Protein AF-A0A7C5M9A8-F1 (afdb_monomer)

Structure (mmCIF, N/CA/C/O backbone):
data_AF-A0A7C5M9A8-F1
#
_entry.id   AF-A0A7C5M9A8-F1
#
loop_
_atom_site.group_PDB
_atom_site.id
_atom_site.type_symbol
_atom_site.label_atom_id
_atom_site.label_alt_id
_atom_site.label_comp_id
_atom_site.label_asym_id
_atom_site.label_entity_id
_atom_site.label_seq_id
_atom_site.pdbx_PDB_ins_code
_atom_site.Cartn_x
_atom_site.Cartn_y
_atom_site.Cartn_z
_atom_site.occupancy
_atom_site.B_iso_or_equiv
_atom_site.auth_seq_id
_atom_site.auth_comp_id
_atom_site.auth_asym_id
_atom_site.auth_atom_id
_atom_site.pdbx_PDB_model_num
ATOM 1 N N . MET A 1 1 ? 10.546 8.733 8.859 1.00 60.34 1 MET A N 1
ATOM 2 C CA . MET A 1 1 ? 10.950 9.682 7.794 1.00 60.34 1 MET A CA 1
ATOM 3 C C . MET A 1 1 ? 10.954 11.085 8.376 1.00 60.34 1 MET A C 1
ATOM 5 O O . MET A 1 1 ? 10.272 11.270 9.372 1.00 60.34 1 MET A O 1
ATOM 9 N N . THR A 1 2 ? 11.690 12.045 7.824 1.00 59.16 2 THR A N 1
ATOM 10 C CA . THR A 1 2 ? 11.750 13.407 8.385 1.00 59.16 2 THR A CA 1
ATOM 11 C C . THR A 1 2 ? 10.874 14.357 7.566 1.00 59.16 2 THR A C 1
ATOM 13 O O . THR A 1 2 ? 10.922 14.315 6.339 1.00 59.16 2 THR A O 1
ATOM 16 N N . SER A 1 3 ? 10.046 15.174 8.221 1.00 65.69 3 SER A N 1
ATOM 17 C CA . SER A 1 3 ? 9.247 16.215 7.562 1.00 65.69 3 SER A CA 1
ATOM 18 C C . SER A 1 3 ? 10.132 17.364 7.068 1.00 65.69 3 SER A C 1
ATOM 20 O O . SER A 1 3 ? 11.284 17.496 7.482 1.00 65.69 3 SER A O 1
ATOM 22 N N . GLU A 1 4 ? 9.577 18.264 6.253 1.00 63.09 4 GLU A N 1
ATOM 23 C CA . GLU A 1 4 ? 10.249 19.514 5.852 1.00 63.09 4 GLU A CA 1
ATOM 24 C C . GLU A 1 4 ? 10.692 20.375 7.052 1.00 63.09 4 GLU A C 1
ATOM 26 O O . GLU A 1 4 ? 11.586 21.206 6.929 1.00 63.09 4 GLU A O 1
ATOM 31 N N . LYS A 1 5 ? 10.093 20.156 8.231 1.00 67.38 5 LYS A N 1
ATOM 32 C CA . LYS A 1 5 ? 10.414 20.849 9.486 1.00 67.38 5 LYS A CA 1
ATOM 33 C C . LYS A 1 5 ? 11.406 20.094 10.376 1.00 67.38 5 LYS A C 1
ATOM 35 O O . LYS A 1 5 ? 11.640 20.517 11.503 1.00 67.38 5 LYS A O 1
ATOM 40 N N . GLY A 1 6 ? 11.981 18.985 9.910 1.00 67.31 6 GLY A N 1
ATOM 41 C CA . GLY A 1 6 ? 12.936 18.205 10.700 1.00 67.31 6 GLY A CA 1
ATOM 42 C C . GLY A 1 6 ? 12.294 17.233 11.698 1.00 67.31 6 GLY A C 1
ATOM 43 O O . GLY A 1 6 ? 13.007 16.603 12.475 1.00 67.31 6 GLY A O 1
ATOM 44 N N . GLU A 1 7 ? 10.968 17.080 11.691 1.00 73.50 7 GLU A N 1
ATOM 45 C CA . GLU A 1 7 ? 10.266 16.205 12.636 1.00 73.50 7 GLU A CA 1
ATOM 46 C C . GLU A 1 7 ? 10.227 14.765 12.130 1.00 73.50 7 GLU A C 1
ATOM 48 O O . GLU A 1 7 ? 9.994 14.515 10.946 1.00 73.50 7 GLU A O 1
ATOM 53 N N . VAL A 1 8 ? 10.393 13.799 13.034 1.00 77.56 8 VAL A N 1
ATOM 54 C CA . VAL A 1 8 ? 10.207 12.387 12.697 1.00 77.56 8 VAL A CA 1
ATOM 55 C C . VAL A 1 8 ? 8.719 12.124 12.475 1.00 77.56 8 VAL A C 1
ATOM 57 O O . VAL A 1 8 ? 7.923 12.081 13.409 1.00 77.56 8 VAL A O 1
ATOM 60 N N . LEU A 1 9 ? 8.349 11.918 11.217 1.00 80.12 9 LEU A N 1
ATOM 61 C CA . LEU A 1 9 ? 7.018 11.514 10.810 1.00 80.12 9 LEU A CA 1
ATOM 62 C C . LEU A 1 9 ? 6.893 9.989 10.880 1.00 80.12 9 LEU A C 1
ATOM 64 O O . LEU A 1 9 ? 7.602 9.252 10.179 1.00 80.12 9 LEU A O 1
ATOM 68 N N . ASN A 1 10 ? 5.956 9.535 11.713 1.00 88.69 10 ASN A N 1
ATOM 69 C CA . ASN A 1 10 ? 5.494 8.155 11.739 1.00 88.69 10 ASN A CA 1
ATOM 70 C C . ASN A 1 10 ? 4.431 7.957 10.647 1.00 88.69 10 ASN A C 1
ATOM 72 O O . ASN A 1 10 ? 3.314 8.455 10.764 1.00 88.69 10 ASN A O 1
ATOM 76 N N . LEU A 1 11 ? 4.794 7.242 9.581 1.00 88.75 11 LEU A N 1
ATOM 77 C CA . LEU A 1 11 ? 3.900 6.962 8.453 1.00 88.75 11 LEU A CA 1
ATOM 78 C C . LEU A 1 11 ? 2.947 5.786 8.708 1.00 88.75 11 LEU A C 1
ATOM 80 O O . LEU A 1 11 ? 2.016 5.600 7.932 1.00 88.75 11 LEU A O 1
ATOM 84 N N . SER A 1 12 ? 3.126 5.040 9.801 1.00 91.19 12 SER A N 1
ATOM 85 C CA . SER A 1 12 ? 2.229 3.944 10.189 1.00 91.19 12 SER A CA 1
ATOM 86 C C . SER A 1 12 ? 0.910 4.434 10.797 1.00 91.19 12 SER A C 1
ATOM 88 O O . SER A 1 12 ? 0.045 3.627 11.120 1.00 91.19 12 SER A O 1
ATOM 90 N N . LEU A 1 13 ? 0.743 5.750 10.969 1.00 93.12 13 LEU A N 1
ATOM 91 C CA . LEU A 1 13 ? -0.467 6.361 11.505 1.00 93.12 13 LEU A CA 1
ATOM 92 C C . LEU A 1 13 ? -1.070 7.326 10.488 1.00 93.12 13 LEU A C 1
ATOM 94 O O . LEU A 1 13 ? -0.395 8.213 9.960 1.00 93.12 13 LEU A O 1
ATOM 98 N N . ILE A 1 14 ? -2.377 7.194 10.264 1.00 93.69 14 ILE A N 1
ATOM 99 C CA . ILE A 1 14 ? -3.138 8.201 9.531 1.00 93.69 14 ILE A CA 1
ATOM 100 C C . ILE A 1 14 ? -3.413 9.367 10.491 1.00 93.69 14 ILE A C 1
ATOM 102 O O . ILE A 1 14 ? -3.951 9.141 11.579 1.00 93.69 14 ILE A O 1
ATOM 106 N N . PRO A 1 15 ? -3.036 10.610 10.140 1.00 91.00 15 PRO A N 1
ATOM 107 C CA . PRO A 1 15 ? -3.216 11.752 11.024 1.00 91.00 15 PRO A CA 1
ATOM 108 C C . PRO A 1 15 ? -4.694 12.045 11.273 1.00 91.00 15 PRO A C 1
ATOM 110 O O . PRO A 1 15 ? -5.575 11.625 10.530 1.00 91.00 15 PRO A O 1
ATOM 113 N N . ASN A 1 16 ? -4.982 12.827 12.307 1.00 89.44 16 ASN A N 1
ATOM 114 C CA . ASN A 1 16 ? -6.349 13.260 12.574 1.00 89.44 16 ASN A CA 1
ATOM 115 C C . ASN A 1 16 ? -6.901 14.156 11.422 1.00 89.44 16 ASN A C 1
ATOM 117 O O . ASN A 1 16 ? -6.166 14.668 10.572 1.00 89.44 16 ASN A O 1
ATOM 121 N N . LYS A 1 17 ? -8.214 14.421 11.428 1.00 93.12 17 LYS A N 1
ATOM 122 C CA . LYS A 1 17 ? -8.889 15.226 10.387 1.00 93.12 17 LYS A CA 1
ATOM 123 C C . LYS A 1 17 ? -8.601 16.739 10.424 1.00 93.12 17 LYS A C 1
ATOM 125 O O . LYS A 1 17 ? -9.089 17.455 9.545 1.00 93.12 17 LYS A O 1
ATOM 130 N N . ASN A 1 18 ? -7.857 17.249 11.408 1.00 92.50 18 ASN A N 1
ATOM 131 C CA . ASN A 1 18 ? -7.455 18.659 11.477 1.00 92.50 18 ASN A CA 1
ATOM 132 C C . ASN A 1 18 ? -6.228 18.970 10.604 1.0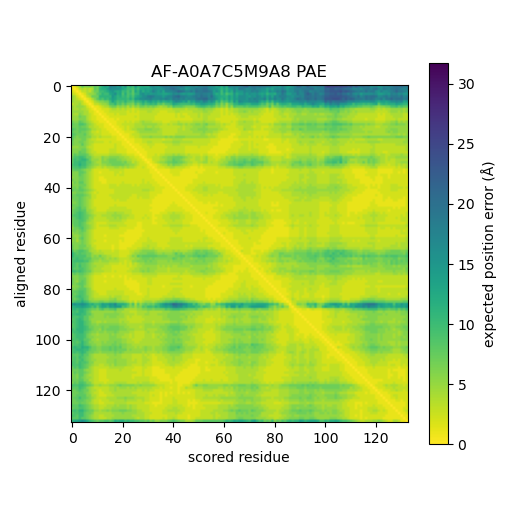0 92.50 18 ASN A C 1
ATOM 134 O O . ASN A 1 18 ? -6.031 20.122 10.222 1.00 92.50 18 ASN A O 1
ATOM 138 N N . VAL A 1 19 ? -5.470 17.943 10.210 1.00 91.06 19 VAL A N 1
ATOM 139 C CA . VAL A 1 19 ? -4.329 18.088 9.305 1.00 91.06 19 VAL A CA 1
ATOM 140 C C . VAL A 1 19 ? -4.803 18.507 7.910 1.00 91.06 19 VAL A C 1
ATOM 142 O O . VAL A 1 19 ? -5.861 18.082 7.432 1.00 91.06 19 VAL A O 1
ATOM 145 N N . ARG A 1 20 ? -4.024 19.390 7.278 1.00 91.69 20 ARG A N 1
ATOM 146 C CA . ARG A 1 20 ? -4.192 19.858 5.898 1.00 91.69 20 ARG A CA 1
ATOM 147 C C . ARG A 1 20 ? -2.901 19.606 5.141 1.00 91.69 20 ARG A C 1
ATOM 149 O O . ARG A 1 20 ? -1.891 20.223 5.463 1.00 91.69 20 ARG A O 1
ATOM 156 N N . LEU A 1 21 ? -2.924 18.667 4.200 1.00 90.94 21 LEU A N 1
ATOM 157 C CA . LEU A 1 21 ? -1.713 18.197 3.532 1.00 90.94 21 LEU A CA 1
ATOM 158 C C . LEU A 1 21 ? -2.049 17.500 2.215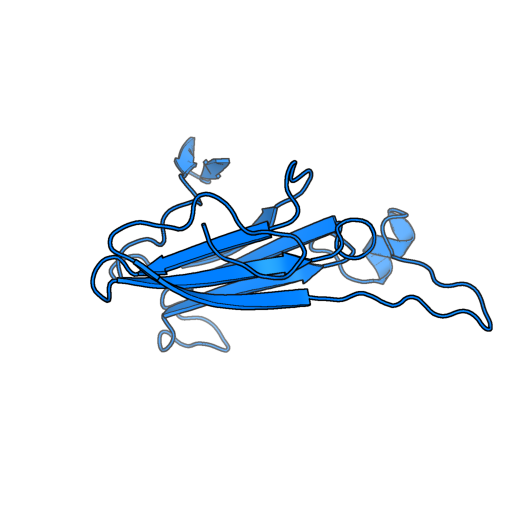 1.00 90.94 21 LEU A C 1
ATOM 160 O O . LEU A 1 21 ? -3.055 16.796 2.119 1.00 90.94 21 LEU A O 1
ATOM 164 N N . LEU A 1 22 ? -1.181 17.689 1.227 1.00 93.56 22 LEU A N 1
ATOM 165 C CA . LEU A 1 22 ? -1.118 16.876 0.023 1.00 93.56 22 LEU A CA 1
ATOM 166 C C . LEU A 1 22 ? 0.334 16.481 -0.187 1.00 93.56 22 LEU A C 1
ATOM 168 O O . LEU A 1 22 ? 1.161 17.350 -0.454 1.00 93.56 22 LEU A O 1
ATOM 172 N N . ASP A 1 23 ? 0.635 15.198 -0.062 1.00 92.62 23 ASP A N 1
ATOM 173 C CA . ASP A 1 23 ? 1.971 14.681 -0.320 1.00 92.62 23 ASP A CA 1
ATOM 174 C C . ASP A 1 23 ? 1.937 13.240 -0.831 1.00 92.62 23 ASP A C 1
ATOM 176 O O . ASP A 1 23 ? 0.891 12.587 -0.903 1.00 92.62 23 ASP A O 1
ATOM 180 N N . VAL A 1 24 ? 3.105 12.773 -1.257 1.00 92.81 24 VAL A N 1
ATOM 181 C CA . VAL A 1 24 ? 3.329 11.398 -1.676 1.00 92.81 24 VAL A CA 1
ATOM 182 C C . VAL A 1 24 ? 4.650 10.922 -1.096 1.00 92.81 24 VAL A C 1
ATOM 184 O O . VAL A 1 24 ? 5.655 11.632 -1.144 1.00 92.81 24 VAL A O 1
ATOM 187 N N . TYR A 1 25 ? 4.644 9.706 -0.563 1.00 92.62 25 TYR A N 1
ATOM 188 C CA . TYR A 1 25 ? 5.858 9.002 -0.173 1.00 92.62 25 TYR A CA 1
ATOM 189 C C . TYR A 1 25 ? 6.045 7.763 -1.026 1.00 92.62 25 TYR A C 1
ATOM 191 O O . TYR A 1 25 ? 5.086 7.064 -1.338 1.00 92.62 25 TYR A O 1
ATOM 199 N N . PHE A 1 26 ? 7.294 7.469 -1.363 1.00 92.25 26 PHE A N 1
ATOM 200 C CA . PHE A 1 26 ? 7.659 6.269 -2.099 1.00 92.25 26 PHE A CA 1
ATOM 201 C C . PHE A 1 26 ? 8.289 5.282 -1.126 1.00 92.25 26 PHE A C 1
ATOM 203 O O . PHE A 1 26 ? 9.418 5.474 -0.674 1.00 92.25 26 PHE A O 1
ATOM 210 N N . ILE A 1 27 ? 7.534 4.252 -0.762 1.00 92.38 27 ILE A N 1
ATOM 211 C CA . ILE A 1 27 ? 7.997 3.187 0.123 1.00 92.38 27 ILE A CA 1
ATOM 212 C C . ILE A 1 27 ? 8.640 2.118 -0.758 1.00 92.38 27 ILE A C 1
ATOM 214 O O . ILE A 1 27 ? 8.012 1.629 -1.695 1.00 92.38 27 ILE A O 1
ATOM 218 N N . SER A 1 28 ? 9.896 1.794 -0.471 1.00 90.62 28 SER A N 1
ATOM 219 C CA . SER A 1 28 ? 10.722 0.830 -1.210 1.00 90.62 28 SER A CA 1
ATOM 220 C C . SER A 1 28 ? 11.380 -0.132 -0.223 1.00 90.62 28 SER A C 1
ATOM 222 O O . SER A 1 28 ? 11.273 0.077 0.985 1.00 90.62 28 SER A O 1
ATOM 224 N N . ASP A 1 29 ? 12.060 -1.160 -0.734 1.00 86.31 29 ASP A N 1
ATOM 225 C CA . ASP A 1 29 ? 12.887 -2.078 0.066 1.00 86.31 29 ASP A CA 1
ATOM 226 C C . ASP A 1 29 ? 12.123 -2.734 1.232 1.00 86.31 29 ASP A C 1
ATOM 228 O O . ASP A 1 29 ? 12.647 -2.941 2.327 1.00 86.31 29 ASP A O 1
ATOM 232 N N . MET A 1 30 ? 10.843 -3.038 1.002 1.00 85.62 30 MET A N 1
ATOM 233 C CA . MET A 1 30 ? 9.997 -3.707 1.987 1.00 85.62 30 MET A CA 1
ATOM 234 C C . MET A 1 30 ? 10.474 -5.148 2.170 1.00 85.62 30 MET A C 1
ATOM 236 O O . MET A 1 30 ? 10.568 -5.899 1.202 1.00 85.62 30 MET A O 1
ATOM 240 N N . LEU A 1 31 ? 10.754 -5.525 3.420 1.00 86.81 31 LEU A N 1
ATOM 241 C CA . LEU A 1 31 ? 11.181 -6.883 3.778 1.00 86.81 31 LEU A CA 1
ATOM 242 C C . LEU A 1 31 ? 10.073 -7.912 3.533 1.00 86.81 31 LEU A C 1
ATOM 244 O O . LEU A 1 31 ? 10.343 -9.038 3.136 1.00 86.81 31 LEU A O 1
ATOM 248 N N . GLU A 1 32 ? 8.831 -7.491 3.753 1.00 91.81 32 GLU A N 1
ATOM 249 C CA . GLU A 1 32 ? 7.629 -8.298 3.602 1.00 91.81 32 GLU A CA 1
ATOM 250 C C . GLU A 1 32 ? 6.699 -7.613 2.590 1.00 91.81 32 GLU A C 1
ATOM 252 O O . GLU A 1 32 ? 6.368 -6.438 2.776 1.00 91.81 32 GLU A O 1
ATOM 257 N N . PRO A 1 33 ? 6.254 -8.295 1.518 1.00 94.19 33 PRO A N 1
ATOM 258 C CA . PRO A 1 33 ? 5.476 -7.675 0.449 1.00 94.19 33 PRO A CA 1
ATOM 259 C C . PRO A 1 33 ? 3.979 -7.643 0.779 1.00 94.19 33 PRO A C 1
ATOM 261 O O . PRO A 1 33 ? 3.132 -8.059 -0.017 1.00 94.19 33 PRO A O 1
ATOM 264 N N . TRP A 1 34 ? 3.651 -7.199 1.992 1.00 96.56 34 TRP A N 1
ATOM 265 C CA . TRP A 1 34 ? 2.281 -7.001 2.441 1.00 96.56 34 TRP A CA 1
ATOM 266 C C . TRP A 1 34 ? 2.169 -5.823 3.420 1.00 96.56 34 TRP A C 1
ATOM 268 O O . TRP A 1 34 ? 3.142 -5.427 4.059 1.00 96.56 34 TRP A O 1
ATOM 278 N N . TYR A 1 35 ? 0.970 -5.256 3.544 1.00 96.12 35 TYR A N 1
ATOM 279 C CA . TYR A 1 35 ? 0.629 -4.272 4.573 1.00 96.12 35 TYR A CA 1
ATOM 280 C C . TYR A 1 35 ? -0.778 -4.522 5.123 1.00 96.12 35 TYR A C 1
ATOM 282 O O . TYR A 1 35 ? -1.598 -5.179 4.479 1.00 96.12 35 TYR A O 1
ATOM 290 N N . SER A 1 36 ? -1.089 -3.937 6.284 1.00 96.88 36 SER A N 1
ATOM 291 C CA . SER A 1 36 ? -2.462 -3.806 6.779 1.00 96.88 36 SER A CA 1
ATOM 292 C C . SER A 1 36 ? -2.842 -2.347 7.033 1.00 96.88 36 SER A C 1
ATOM 294 O O . SER A 1 36 ? -2.037 -1.552 7.516 1.00 96.88 36 SER A O 1
ATOM 296 N N . LEU A 1 37 ? -4.087 -1.995 6.712 1.00 97.00 37 LEU A N 1
ATOM 297 C CA . LEU A 1 37 ? -4.725 -0.735 7.087 1.00 97.00 37 LEU A CA 1
ATOM 298 C C . LEU A 1 37 ? -5.878 -1.055 8.038 1.00 97.00 37 LEU A C 1
ATOM 300 O O . LEU A 1 37 ? -6.797 -1.784 7.674 1.00 97.00 37 LEU A O 1
ATOM 304 N N . TYR A 1 38 ? -5.827 -0.505 9.248 1.00 98.00 38 TYR A N 1
ATOM 305 C CA . TYR A 1 38 ? -6.731 -0.862 10.337 1.00 98.00 38 TYR A CA 1
ATOM 306 C C . TYR A 1 38 ? -7.440 0.365 10.909 1.00 98.00 38 TYR A C 1
ATOM 308 O O . TYR A 1 38 ? -6.820 1.403 11.144 1.00 98.00 38 TYR A O 1
ATOM 316 N N . ASN A 1 39 ? -8.745 0.244 11.151 1.00 97.12 39 ASN A N 1
ATOM 317 C CA . ASN A 1 39 ? -9.537 1.245 11.850 1.00 97.12 39 ASN A CA 1
ATOM 318 C C . ASN A 1 39 ? -9.911 0.726 13.251 1.00 97.12 39 ASN A C 1
ATOM 320 O O . ASN A 1 39 ? -10.868 -0.043 13.368 1.00 97.12 39 ASN A O 1
ATOM 324 N N . PRO A 1 40 ? -9.233 1.182 14.321 1.00 96.25 40 PRO A N 1
ATOM 325 C CA . PRO A 1 40 ? -9.458 0.673 15.675 1.00 96.25 40 PRO A CA 1
ATOM 326 C C . PRO A 1 40 ? -10.843 1.008 16.239 1.00 96.25 40 PRO A C 1
ATOM 328 O O . PRO A 1 40 ? -11.351 0.279 17.082 1.00 96.25 40 PRO A O 1
ATOM 331 N N . ASN A 1 41 ? -11.492 2.078 15.764 1.00 96.00 41 ASN A N 1
ATOM 332 C CA . ASN A 1 41 ? -12.840 2.431 16.222 1.00 96.00 41 ASN A CA 1
ATOM 333 C C . ASN A 1 41 ? -13.897 1.466 15.678 1.00 96.00 41 ASN A C 1
ATOM 335 O O . ASN A 1 41 ? -14.907 1.227 16.332 1.00 96.00 41 ASN A O 1
ATOM 339 N 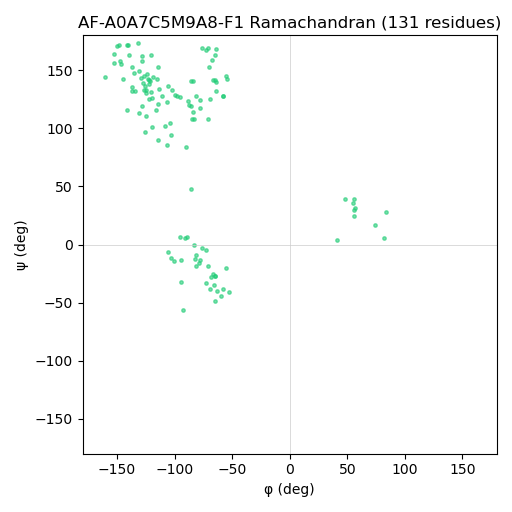N . LEU A 1 42 ? -13.676 0.952 14.464 1.00 97.50 42 LEU A N 1
ATOM 340 C CA . LEU A 1 42 ? -14.573 -0.005 13.818 1.00 97.50 42 LEU A CA 1
ATOM 341 C C . LEU A 1 42 ? -14.149 -1.455 14.049 1.00 97.50 42 LEU A C 1
ATOM 343 O O . LEU A 1 42 ? -14.938 -2.344 13.760 1.00 97.50 42 LEU A O 1
ATOM 347 N N . LYS A 1 43 ? -12.923 -1.689 14.538 1.00 97.94 43 LYS A N 1
ATOM 348 C CA . LYS A 1 43 ? -12.316 -3.021 14.673 1.00 97.94 43 LYS A CA 1
ATOM 349 C C . LYS A 1 43 ? -12.266 -3.791 13.352 1.00 97.94 43 LYS A C 1
ATOM 351 O O . LYS A 1 43 ? -12.336 -5.013 13.324 1.00 97.94 43 LYS A O 1
ATOM 356 N N . VAL A 1 44 ? -12.127 -3.053 12.250 1.00 98.25 44 VAL A N 1
ATOM 357 C CA . VAL A 1 44 ? -12.084 -3.573 10.878 1.00 98.25 44 VAL A CA 1
ATOM 358 C C . VAL A 1 44 ? -10.773 -3.148 10.234 1.00 98.25 44 VAL A C 1
ATOM 360 O O . VAL A 1 44 ? -10.350 -1.995 10.368 1.00 98.25 44 VAL A O 1
ATOM 363 N N . GLY A 1 45 ? -10.146 -4.053 9.492 1.00 97.94 45 GLY A N 1
ATOM 364 C CA . GLY A 1 45 ? -8.997 -3.739 8.659 1.00 97.94 45 GLY A CA 1
ATOM 365 C C . GLY A 1 45 ? -9.005 -4.468 7.325 1.00 97.94 45 GLY A C 1
ATOM 366 O O . GLY A 1 45 ? -9.826 -5.345 7.068 1.00 97.94 45 GLY A O 1
ATOM 367 N N . ILE A 1 46 ? -8.068 -4.078 6.472 1.00 98.19 46 ILE A N 1
ATOM 368 C CA . ILE A 1 46 ? -7.744 -4.755 5.221 1.00 98.19 46 ILE A CA 1
ATOM 369 C C . ILE A 1 46 ? -6.255 -5.088 5.229 1.00 98.19 46 ILE A C 1
ATOM 371 O O . ILE A 1 46 ? -5.432 -4.225 5.534 1.00 98.19 46 ILE A O 1
ATOM 375 N N . ALA A 1 47 ? -5.913 -6.334 4.922 1.00 98.25 47 ALA A N 1
ATOM 376 C CA . ALA A 1 47 ? -4.548 -6.771 4.662 1.00 98.25 47 ALA A CA 1
ATOM 377 C C . ALA A 1 47 ? -4.382 -6.998 3.159 1.00 98.25 47 ALA A C 1
ATOM 379 O O . ALA A 1 47 ? -5.277 -7.556 2.521 1.00 98.25 47 ALA A O 1
ATOM 380 N N . VAL A 1 48 ? -3.271 -6.533 2.592 1.00 98.25 48 VAL A N 1
ATOM 381 C CA . VAL A 1 48 ? -2.997 -6.618 1.156 1.00 98.25 48 VAL A CA 1
ATOM 382 C C . VAL A 1 48 ? -1.573 -7.101 0.931 1.00 98.25 48 VAL A C 1
ATOM 384 O O . VAL A 1 48 ? -0.647 -6.561 1.527 1.00 98.25 48 VAL A O 1
ATOM 387 N N . ARG A 1 49 ? -1.405 -8.091 0.054 1.00 97.31 49 ARG A N 1
ATOM 388 C CA . ARG A 1 49 ? -0.127 -8.689 -0.355 1.00 97.31 49 ARG A CA 1
ATOM 389 C C . ARG A 1 49 ? 0.018 -8.610 -1.867 1.00 97.31 49 ARG A C 1
ATOM 391 O O . ARG A 1 49 ? -0.973 -8.714 -2.591 1.00 97.31 49 ARG A O 1
ATOM 398 N N . TRP A 1 50 ? 1.245 -8.449 -2.342 1.00 96.50 50 TRP A N 1
ATOM 399 C CA . TRP A 1 50 ? 1.567 -8.377 -3.766 1.00 96.50 50 TRP A CA 1
ATOM 400 C C . TRP A 1 50 ? 2.862 -9.132 -4.080 1.00 96.50 50 TRP A C 1
ATOM 402 O O . TRP A 1 50 ? 3.578 -9.567 -3.182 1.00 96.50 50 TRP A O 1
ATOM 412 N N . ASN A 1 51 ? 3.173 -9.282 -5.370 1.00 94.25 51 ASN A N 1
ATOM 413 C CA . ASN A 1 51 ? 4.483 -9.764 -5.806 1.00 94.25 51 ASN A CA 1
ATOM 414 C C . ASN A 1 51 ? 5.498 -8.596 -5.874 1.00 94.25 51 ASN A C 1
ATOM 416 O O . ASN A 1 51 ? 5.333 -7.717 -6.736 1.00 94.25 51 ASN A O 1
ATOM 420 N N . PRO A 1 52 ? 6.546 -8.577 -5.025 1.00 92.50 52 PRO A N 1
ATOM 421 C CA . PRO A 1 52 ? 7.528 -7.493 -4.990 1.00 92.50 52 PRO A CA 1
ATOM 422 C C . PRO A 1 52 ? 8.460 -7.467 -6.211 1.00 92.50 52 PRO A C 1
ATOM 424 O O . PRO A 1 52 ? 9.035 -6.421 -6.507 1.00 92.50 52 PRO A O 1
ATOM 427 N N . ASP A 1 53 ? 8.570 -8.568 -6.964 1.00 91.31 53 ASP A N 1
ATOM 428 C CA . ASP A 1 53 ? 9.372 -8.612 -8.195 1.00 91.31 53 ASP A CA 1
ATOM 429 C C . ASP A 1 53 ? 8.755 -7.753 -9.305 1.00 91.31 53 ASP A C 1
ATOM 431 O O . ASP A 1 53 ? 9.462 -7.229 -10.172 1.00 91.31 53 ASP A O 1
ATOM 435 N N . VAL A 1 54 ? 7.428 -7.590 -9.265 1.00 94.25 54 VAL A N 1
ATOM 436 C CA . VAL A 1 54 ? 6.678 -6.739 -10.193 1.00 94.25 54 VAL A CA 1
ATOM 437 C C . VAL A 1 54 ? 6.511 -5.342 -9.603 1.00 94.25 54 VAL A C 1
ATOM 439 O O . VAL A 1 54 ? 6.931 -4.362 -10.218 1.00 94.25 54 VAL A O 1
ATOM 442 N N . PHE A 1 55 ? 5.934 -5.235 -8.403 1.00 94.88 55 PHE A N 1
ATOM 443 C CA . PHE A 1 55 ? 5.685 -3.950 -7.749 1.00 94.88 55 PHE A CA 1
ATOM 444 C C . PHE A 1 55 ? 6.714 -3.696 -6.649 1.00 94.88 55 PHE A C 1
ATOM 446 O O . PHE A 1 55 ? 6.556 -4.115 -5.502 1.00 94.88 55 PHE A O 1
ATOM 453 N N . LYS A 1 56 ? 7.775 -2.983 -7.024 1.00 92.44 56 LYS A N 1
ATOM 454 C CA . LYS A 1 56 ? 8.922 -2.687 -6.155 1.00 92.44 56 LYS A CA 1
ATOM 455 C C . LYS A 1 56 ? 8.661 -1.552 -5.168 1.00 92.44 56 LYS A C 1
ATOM 457 O O . LYS A 1 56 ? 9.413 -1.388 -4.210 1.00 92.44 56 LYS A O 1
ATOM 462 N N . HIS A 1 57 ? 7.616 -0.761 -5.411 1.00 93.94 57 HIS A N 1
ATOM 463 C CA . HIS A 1 57 ? 7.314 0.436 -4.640 1.00 93.94 57 HIS A CA 1
ATOM 464 C C . HIS A 1 57 ? 5.829 0.525 -4.296 1.00 93.94 57 HIS A C 1
ATOM 466 O O . HIS A 1 57 ? 4.977 0.150 -5.104 1.00 93.94 57 HIS A O 1
ATOM 472 N N . ILE A 1 58 ? 5.530 1.109 -3.135 1.00 95.75 58 ILE A N 1
ATOM 473 C CA . ILE A 1 58 ? 4.202 1.639 -2.817 1.00 95.75 58 ILE A CA 1
ATOM 474 C C . ILE A 1 58 ? 4.262 3.159 -2.869 1.00 95.75 58 ILE A C 1
ATOM 476 O O . ILE A 1 58 ? 5.048 3.778 -2.147 1.00 95.75 58 ILE A O 1
ATOM 480 N N . TRP A 1 59 ? 3.424 3.768 -3.703 1.00 95.50 59 TRP A N 1
ATOM 481 C CA . TRP A 1 59 ? 3.188 5.205 -3.643 1.00 95.50 59 TRP A CA 1
ATOM 482 C C . TRP A 1 59 ? 2.106 5.450 -2.602 1.00 95.50 59 TRP A C 1
ATOM 484 O O . TRP A 1 59 ? 0.938 5.113 -2.793 1.00 95.50 59 TRP A O 1
ATOM 494 N N . PHE A 1 60 ? 2.514 6.008 -1.468 1.00 95.94 60 PHE A N 1
ATOM 495 C CA . PHE A 1 60 ? 1.617 6.415 -0.404 1.00 95.94 60 PHE A CA 1
ATOM 496 C C . PHE A 1 60 ? 1.192 7.860 -0.643 1.00 95.94 60 PHE A C 1
ATOM 498 O O . PHE A 1 60 ? 1.796 8.799 -0.123 1.00 95.94 60 PHE A O 1
ATOM 505 N N . TRP A 1 61 ? 0.171 8.027 -1.476 1.00 95.38 61 TRP A N 1
ATOM 506 C CA . TRP A 1 61 ? -0.439 9.316 -1.766 1.00 95.38 61 TRP A CA 1
ATOM 507 C C . TRP A 1 61 ? -1.419 9.685 -0.653 1.00 95.38 61 TRP A C 1
ATOM 509 O O . TRP A 1 61 ? -2.286 8.890 -0.282 1.00 95.38 61 TRP A O 1
ATOM 519 N N . ARG A 1 62 ? -1.286 10.886 -0.090 1.00 94.94 62 ARG A N 1
ATOM 520 C CA . ARG A 1 62 ? -2.101 11.327 1.044 1.00 94.94 62 ARG A CA 1
ATOM 521 C C . ARG A 1 62 ? -2.716 12.673 0.736 1.00 94.94 62 ARG A C 1
ATOM 523 O O . ARG A 1 62 ? -2.019 13.667 0.544 1.00 94.94 62 ARG A O 1
ATOM 530 N N . ASN A 1 63 ? -4.039 12.704 0.729 1.00 95.75 63 ASN A N 1
ATOM 531 C CA . ASN A 1 63 ? -4.814 13.913 0.538 1.00 95.75 63 ASN A CA 1
ATOM 532 C C . ASN A 1 63 ? -5.694 14.148 1.755 1.00 95.75 63 ASN A C 1
ATOM 534 O O . ASN A 1 63 ? -6.765 13.561 1.912 1.00 95.75 63 ASN A O 1
ATOM 538 N N . PHE A 1 64 ? -5.244 15.050 2.613 1.00 96.06 64 PHE A N 1
ATOM 539 C CA . PHE A 1 64 ? -5.982 15.475 3.785 1.00 96.06 64 PHE A CA 1
ATOM 540 C C . PHE A 1 64 ? -6.519 16.877 3.534 1.00 96.06 64 PHE A C 1
ATOM 542 O O . PHE A 1 64 ? -5.897 17.872 3.898 1.00 96.06 64 PHE A O 1
ATOM 549 N N . TRP A 1 65 ? -7.689 16.943 2.895 1.00 96.12 65 TRP A N 1
ATOM 550 C CA . TRP A 1 65 ? -8.427 18.174 2.607 1.00 96.12 65 TRP A CA 1
ATOM 551 C C . TRP A 1 65 ? -7.624 19.216 1.816 1.00 96.12 65 TRP A C 1
ATOM 553 O O . TRP A 1 65 ? -7.733 20.416 2.084 1.00 96.12 65 TRP A O 1
ATOM 563 N N . SER A 1 66 ? -6.818 18.779 0.846 1.00 93.31 66 SER A N 1
ATOM 564 C CA . SER A 1 66 ? -6.066 19.701 -0.008 1.00 93.31 66 SER A CA 1
ATOM 565 C C . SER A 1 66 ? -6.998 20.669 -0.729 1.00 93.31 66 SER A C 1
ATOM 567 O O . SER A 1 66 ? -7.958 20.245 -1.373 1.00 93.31 66 SER A O 1
ATOM 569 N N . SER A 1 67 ? -6.724 21.970 -0.630 1.00 93.75 67 SER A N 1
ATOM 570 C CA . SER A 1 67 ? -7.549 23.034 -1.217 1.00 93.75 67 SER A CA 1
ATOM 571 C C . SER A 1 67 ? -7.348 23.214 -2.726 1.00 93.75 67 SER A C 1
ATOM 573 O O . SER A 1 67 ? -8.154 23.887 -3.367 1.00 93.75 67 SER A O 1
ATOM 575 N N . GLY A 1 68 ? -6.299 22.624 -3.303 1.00 91.00 68 GLY A N 1
ATOM 576 C CA . GLY A 1 68 ? -5.995 22.722 -4.730 1.00 91.00 68 GLY A CA 1
ATOM 577 C C . GLY A 1 68 ? -6.881 21.842 -5.615 1.00 91.00 68 GLY A C 1
ATOM 578 O O . GLY A 1 68 ? -7.595 20.952 -5.142 1.00 91.00 68 GLY A O 1
ATOM 579 N N . TYR A 1 69 ? -6.800 22.068 -6.929 1.00 88.94 69 TYR A N 1
ATOM 580 C CA . TYR A 1 69 ? -7.321 21.123 -7.920 1.00 88.94 69 TYR A CA 1
ATOM 581 C C . TYR A 1 69 ? -6.701 19.725 -7.709 1.00 88.94 69 TYR A C 1
ATOM 583 O O . TYR A 1 69 ? -5.516 19.646 -7.378 1.00 88.94 69 TYR A O 1
ATOM 591 N N . PRO A 1 70 ? -7.440 18.622 -7.940 1.00 93.00 70 PRO A N 1
ATOM 592 C CA . PRO A 1 70 ? -8.873 18.539 -8.262 1.00 93.00 70 PRO A CA 1
ATOM 593 C C . PRO A 1 70 ? -9.789 18.428 -7.028 1.00 93.00 70 PRO A C 1
ATOM 595 O O . PRO A 1 70 ? -10.996 18.215 -7.163 1.00 93.00 70 PRO A O 1
ATOM 598 N N . TRP A 1 71 ? -9.239 18.547 -5.817 1.00 93.81 71 TRP A N 1
ATOM 599 C CA . TRP A 1 71 ? -9.917 18.135 -4.584 1.00 93.81 71 TRP A CA 1
ATOM 600 C C . TRP A 1 71 ? -10.674 19.258 -3.881 1.00 93.81 71 TRP A C 1
ATOM 602 O O . TRP A 1 71 ? -11.718 18.993 -3.282 1.00 93.81 71 TRP A O 1
ATOM 612 N N . TYR A 1 72 ? -10.187 20.500 -3.970 1.00 95.00 72 TYR A N 1
ATOM 613 C CA . TYR A 1 72 ? -10.845 21.710 -3.463 1.00 95.00 72 TYR A CA 1
ATOM 614 C C . TYR A 1 72 ? -11.368 21.589 -2.019 1.00 95.00 72 TYR A C 1
ATOM 616 O O . TYR A 1 72 ? -12.469 22.035 -1.698 1.00 95.00 72 TYR A O 1
ATOM 624 N N . GLY A 1 73 ? -10.602 20.931 -1.151 1.00 95.06 73 GLY A N 1
ATOM 625 C CA . GLY A 1 73 ? -10.897 20.774 0.271 1.00 95.06 73 GLY A CA 1
ATOM 626 C C . GLY A 1 73 ? -12.010 19.777 0.593 1.00 95.06 73 GLY A C 1
ATOM 627 O O . GLY A 1 73 ? -12.535 19.821 1.700 1.00 95.06 73 GLY A O 1
ATOM 628 N N . ARG A 1 74 ? -12.400 18.895 -0.342 1.00 95.31 74 ARG A N 1
ATOM 629 C CA . ARG A 1 74 ? -13.566 18.003 -0.173 1.00 95.31 74 ARG A CA 1
ATOM 630 C C . ARG A 1 74 ? -13.249 16.565 0.219 1.00 95.31 74 ARG A C 1
ATOM 632 O O . ARG A 1 74 ? -14.166 15.845 0.600 1.00 95.31 74 ARG A O 1
ATOM 639 N N . LEU A 1 75 ? -11.996 16.135 0.107 1.00 95.88 75 LEU A N 1
ATOM 640 C CA . LEU A 1 75 ? -11.617 14.743 0.338 1.00 95.88 75 LEU A CA 1
ATOM 641 C C . LEU A 1 75 ? -10.579 14.619 1.446 1.00 95.88 75 LEU A C 1
ATOM 643 O O . LEU A 1 75 ? -9.645 15.412 1.537 1.00 95.88 75 LEU A O 1
ATOM 647 N N . TRP A 1 76 ? -10.758 13.585 2.260 1.00 95.62 76 TRP A N 1
ATOM 648 C CA . TRP A 1 76 ? -9.786 13.098 3.225 1.00 95.62 76 TRP A CA 1
ATOM 649 C C . TRP A 1 76 ? -9.581 11.620 2.934 1.00 95.62 76 TRP A C 1
ATOM 651 O O . TRP A 1 76 ? -10.418 10.790 3.291 1.00 95.62 76 TRP A O 1
ATOM 661 N N . ASN A 1 77 ? -8.537 11.312 2.176 1.00 95.69 77 ASN A N 1
ATOM 662 C CA . ASN A 1 77 ? -8.290 9.975 1.675 1.00 95.69 77 ASN A CA 1
ATOM 663 C C . ASN A 1 77 ? -6.802 9.725 1.438 1.00 95.69 77 ASN A C 1
ATOM 665 O O . ASN A 1 77 ? -5.983 10.641 1.377 1.00 95.69 77 ASN A O 1
ATOM 669 N N . ILE A 1 78 ? -6.478 8.448 1.306 1.00 96.81 78 ILE A N 1
ATOM 670 C CA . ILE A 1 78 ? -5.146 7.975 0.961 1.00 96.81 78 ILE A CA 1
ATOM 671 C C . ILE A 1 78 ? -5.235 7.020 -0.225 1.00 96.81 78 ILE A C 1
ATOM 673 O O . ILE A 1 78 ? -6.287 6.426 -0.467 1.00 96.81 78 ILE A O 1
ATOM 677 N N . GLY A 1 79 ? -4.120 6.869 -0.924 1.00 96.19 79 GLY A N 1
ATOM 678 C CA . GLY A 1 79 ? -3.858 5.828 -1.904 1.00 96.19 79 GLY A CA 1
ATOM 679 C C . GLY A 1 79 ? -2.583 5.097 -1.503 1.00 96.19 79 GLY A C 1
ATOM 680 O O . GLY A 1 79 ? -1.593 5.733 -1.146 1.00 96.19 79 GLY A O 1
ATOM 681 N N . LEU A 1 80 ? -2.630 3.769 -1.517 1.00 96.56 80 LEU A N 1
ATOM 682 C CA . LEU A 1 80 ? -1.463 2.899 -1.387 1.00 96.56 80 LEU A CA 1
ATOM 683 C C . LEU A 1 80 ? -1.332 2.160 -2.715 1.00 96.56 80 LEU A C 1
ATOM 685 O O . LEU A 1 80 ? -1.980 1.136 -2.932 1.00 96.56 80 LEU A O 1
ATOM 689 N N . GLU A 1 81 ? -0.580 2.753 -3.635 1.00 95.81 81 GLU A N 1
ATOM 690 C CA . GLU A 1 81 ? -0.566 2.352 -5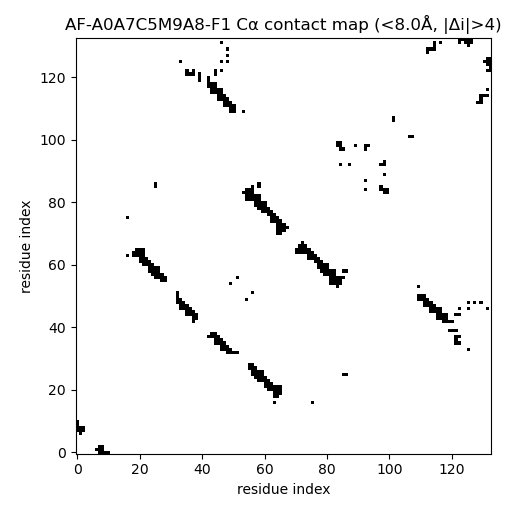.041 1.00 95.81 81 GLU A CA 1
ATOM 691 C C . GLU A 1 81 ? 0.651 1.477 -5.339 1.00 95.81 81 GLU A C 1
ATOM 693 O O . GLU A 1 81 ? 1.784 1.843 -5.031 1.00 95.81 81 GLU A O 1
ATOM 698 N N . PHE A 1 82 ? 0.421 0.316 -5.951 1.00 95.50 82 PHE A N 1
ATOM 699 C CA . PHE A 1 82 ? 1.479 -0.608 -6.348 1.00 95.50 82 PHE A CA 1
ATOM 700 C C . PHE A 1 82 ? 2.160 -0.110 -7.621 1.00 95.50 82 PHE A C 1
ATOM 702 O O . PHE A 1 82 ? 1.530 -0.022 -8.677 1.00 95.50 82 PHE A O 1
ATOM 709 N N . CYS A 1 83 ? 3.451 0.201 -7.541 1.00 94.38 83 CYS A N 1
ATOM 710 C CA . CYS A 1 83 ? 4.182 0.813 -8.642 1.00 94.38 83 CYS A CA 1
ATOM 711 C C . CYS A 1 83 ? 5.475 0.065 -8.964 1.00 94.38 83 CYS A C 1
ATOM 713 O O . CYS A 1 83 ? 6.194 -0.428 -8.093 1.00 94.38 83 CYS A O 1
ATOM 715 N N . THR A 1 84 ? 5.791 0.011 -10.257 1.00 93.62 84 THR A N 1
ATOM 716 C CA . THR A 1 84 ? 7.019 -0.607 -10.773 1.00 93.62 84 THR A CA 1
ATOM 717 C C . THR A 1 84 ? 8.231 0.328 -10.694 1.00 93.62 84 THR A C 1
ATOM 719 O O . THR A 1 84 ? 9.357 -0.112 -10.902 1.00 93.62 84 THR A O 1
ATOM 722 N N . SER A 1 85 ? 8.007 1.618 -10.434 1.00 91.19 85 SER A N 1
ATOM 723 C CA . SER A 1 85 ? 9.015 2.683 -10.412 1.00 91.19 85 SER A CA 1
ATOM 724 C C . SER A 1 85 ? 8.650 3.777 -9.397 1.00 91.19 85 SER A C 1
ATOM 726 O O . SER A 1 85 ? 7.552 3.788 -8.839 1.00 91.19 85 SER A O 1
ATOM 728 N N . ILE A 1 86 ? 9.572 4.711 -9.157 1.00 88.31 86 ILE A N 1
ATOM 729 C CA . ILE A 1 86 ? 9.407 5.848 -8.239 1.00 88.31 86 ILE A CA 1
ATOM 730 C C . ILE A 1 86 ? 9.018 7.101 -9.025 1.00 88.31 86 ILE A C 1
ATOM 732 O O . ILE A 1 86 ? 9.735 7.443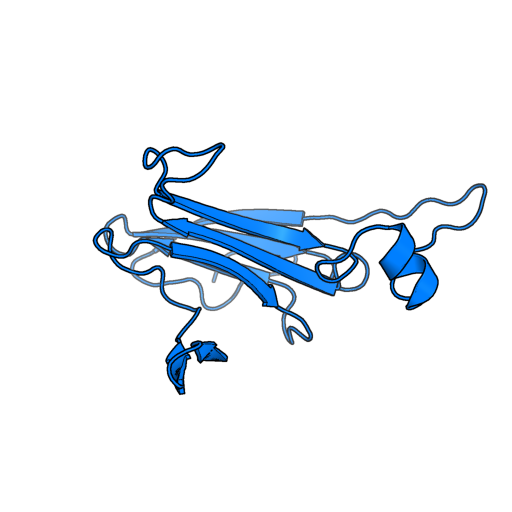 -9.960 1.00 88.31 86 ILE A O 1
ATOM 736 N N . GLY A 1 87 ? 7.936 7.773 -8.608 1.00 76.69 87 GLY A N 1
ATOM 737 C CA . GLY A 1 87 ? 7.577 9.203 -8.736 1.00 76.69 87 GLY A CA 1
ATOM 738 C C . GLY A 1 87 ? 7.828 10.009 -10.017 1.00 76.69 87 GLY A C 1
ATOM 739 O O . GLY A 1 87 ? 7.600 11.215 -10.013 1.00 76.69 87 GLY A O 1
ATOM 740 N N . LEU A 1 88 ? 8.324 9.398 -11.084 1.00 80.94 88 LEU A N 1
ATOM 741 C CA . LEU A 1 88 ? 8.842 10.056 -12.278 1.00 80.94 88 LEU A CA 1
ATOM 742 C C . LEU A 1 88 ? 7.970 9.728 -13.489 1.00 80.94 88 LEU A C 1
ATOM 744 O O . LEU A 1 88 ? 7.3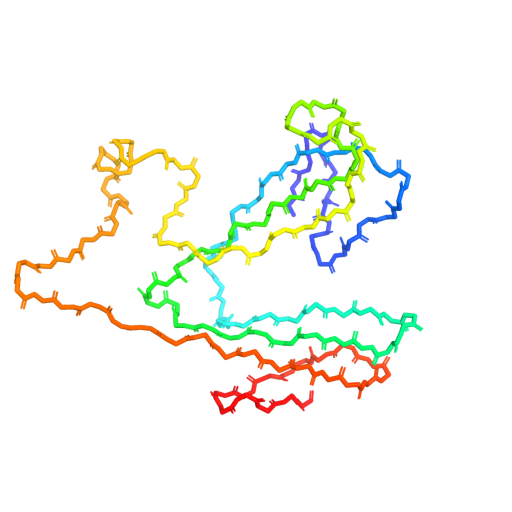66 8.656 -13.552 1.00 80.94 88 LEU A O 1
ATOM 748 N N . GLY A 1 89 ? 7.940 10.615 -14.483 1.00 88.62 89 GLY A N 1
ATOM 749 C CA . GLY A 1 89 ? 7.322 10.310 -15.774 1.00 88.62 89 GLY A CA 1
ATOM 750 C C . GLY A 1 89 ? 8.108 9.237 -16.536 1.00 88.62 89 GLY A C 1
ATOM 751 O O . GLY A 1 89 ? 9.300 9.050 -16.303 1.00 88.62 89 GLY A O 1
ATOM 752 N N . LEU A 1 90 ? 7.468 8.548 -17.489 1.00 92.12 90 LEU A N 1
ATOM 753 C CA . LEU A 1 90 ? 8.113 7.473 -18.261 1.00 92.12 90 LEU A CA 1
ATOM 754 C C . LEU A 1 90 ? 9.438 7.913 -18.909 1.00 92.12 90 LEU A C 1
ATOM 756 O O . LEU A 1 90 ? 10.407 7.164 -18.882 1.00 92.12 90 LEU A O 1
ATOM 760 N N . ALA A 1 91 ? 9.504 9.129 -19.460 1.00 93.94 91 ALA A N 1
ATOM 761 C CA . ALA A 1 91 ? 10.723 9.650 -20.082 1.00 93.94 91 ALA A CA 1
ATOM 762 C C . ALA A 1 91 ? 11.905 9.708 -19.095 1.00 93.94 91 ALA A C 1
ATOM 764 O O . ALA A 1 91 ? 13.007 9.265 -19.419 1.00 93.94 91 ALA A O 1
ATOM 765 N N . ASP A 1 92 ? 11.661 10.185 -17.873 1.00 93.50 92 ASP A N 1
ATOM 766 C CA . ASP A 1 92 ? 12.666 10.226 -16.810 1.00 93.50 92 ASP A CA 1
ATOM 767 C C . ASP A 1 92 ? 13.023 8.821 -16.320 1.00 93.50 92 ASP A C 1
ATOM 769 O O . ASP A 1 92 ? 14.190 8.529 -16.075 1.00 93.50 92 ASP A O 1
ATOM 773 N N . GLN A 1 93 ? 12.041 7.923 -16.226 1.00 93.00 93 GLN A N 1
ATOM 774 C CA . GLN A 1 93 ? 12.282 6.528 -15.856 1.00 93.00 93 GLN A CA 1
ATOM 775 C C . GLN A 1 93 ? 13.164 5.808 -16.882 1.00 93.00 93 GLN A C 1
ATOM 777 O O . GLN A 1 93 ? 14.050 5.043 -16.506 1.00 93.00 93 GLN A O 1
ATOM 782 N N . VAL A 1 94 ? 12.956 6.059 -18.178 1.00 93.31 94 VAL A N 1
ATOM 783 C CA . VAL A 1 94 ? 13.810 5.525 -19.248 1.00 93.31 94 VAL A CA 1
ATOM 784 C C . VAL A 1 94 ? 15.217 6.105 -19.132 1.00 93.31 94 VAL A C 1
ATOM 786 O O . VAL A 1 94 ? 16.185 5.349 -19.129 1.00 93.31 94 VAL A O 1
ATOM 789 N N . LYS A 1 95 ? 15.339 7.429 -18.973 1.00 93.69 95 LYS A N 1
ATOM 790 C CA . LYS A 1 95 ? 16.631 8.114 -18.806 1.00 93.69 95 LYS A CA 1
ATOM 791 C C . LYS A 1 95 ? 17.419 7.593 -17.600 1.00 93.69 95 LYS A C 1
ATOM 793 O O . LYS A 1 95 ? 18.636 7.461 -17.682 1.00 93.69 95 LYS A O 1
ATOM 798 N N . ASN A 1 96 ? 16.727 7.295 -16.505 1.00 90.44 96 ASN A N 1
ATOM 799 C CA . ASN A 1 96 ? 17.324 6.827 -15.256 1.00 90.44 96 ASN A CA 1
ATOM 800 C C . ASN A 1 96 ? 17.420 5.293 -15.171 1.00 90.44 96 ASN A C 1
ATOM 802 O O . ASN A 1 96 ? 17.803 4.774 -14.126 1.00 90.44 96 ASN A O 1
ATOM 806 N N . CYS A 1 97 ? 17.069 4.564 -16.237 1.00 90.69 97 CYS A N 1
ATOM 807 C CA . CYS A 1 97 ? 17.064 3.097 -16.282 1.00 90.69 97 CYS A CA 1
ATOM 808 C C . CYS A 1 97 ? 16.201 2.432 -15.189 1.00 90.69 97 CYS A C 1
ATOM 810 O O . CYS A 1 97 ? 16.492 1.319 -14.755 1.00 90.69 97 CYS A O 1
ATOM 812 N N . THR A 1 98 ? 15.132 3.099 -14.746 1.00 89.31 98 THR A N 1
ATOM 813 C CA . THR A 1 98 ? 14.180 2.587 -13.743 1.00 89.31 98 THR A CA 1
ATOM 814 C C . THR A 1 98 ? 12.843 2.152 -14.341 1.00 89.31 98 THR A C 1
ATOM 816 O O . THR A 1 98 ? 12.010 1.591 -13.630 1.00 89.31 98 THR A O 1
ATOM 819 N N . ALA A 1 99 ? 12.617 2.389 -15.637 1.00 92.62 99 ALA A N 1
ATOM 820 C CA . ALA A 1 99 ? 11.416 1.931 -16.328 1.00 92.62 99 ALA A CA 1
ATOM 821 C C . ALA A 1 99 ? 11.350 0.395 -16.356 1.00 92.62 99 ALA A C 1
ATOM 823 O O . ALA A 1 99 ? 12.315 -0.277 -16.731 1.00 92.62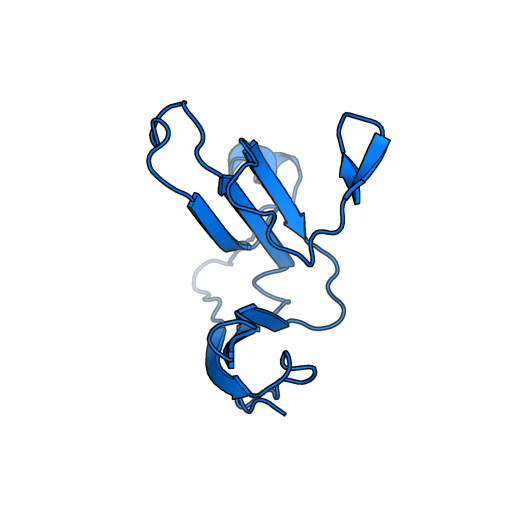 99 ALA A O 1
ATOM 824 N N . ALA A 1 100 ? 10.191 -0.166 -16.007 1.00 91.50 100 ALA A N 1
ATOM 825 C CA . ALA A 1 100 ? 9.938 -1.587 -16.205 1.00 91.50 100 ALA A CA 1
ATOM 826 C C . ALA A 1 100 ? 9.952 -1.918 -17.704 1.00 91.50 100 ALA A C 1
ATOM 828 O O . ALA A 1 100 ? 9.430 -1.163 -18.526 1.00 91.50 100 ALA A O 1
ATOM 829 N N . THR A 1 101 ? 10.541 -3.057 -18.063 1.00 92.75 101 THR A N 1
ATOM 830 C CA . THR A 1 101 ? 10.635 -3.510 -19.455 1.00 92.75 101 THR A CA 1
ATOM 831 C C . THR A 1 101 ? 10.009 -4.888 -19.609 1.00 92.75 101 THR A C 1
ATOM 833 O O . THR A 1 101 ? 10.130 -5.746 -18.736 1.00 92.75 101 THR A O 1
ATOM 836 N N . ILE A 1 102 ? 9.332 -5.101 -20.735 1.00 94.50 102 ILE A N 1
ATOM 837 C CA . ILE A 1 102 ? 8.769 -6.393 -21.131 1.00 94.50 102 ILE A CA 1
ATOM 838 C C . ILE A 1 102 ? 9.294 -6.686 -22.533 1.00 94.50 102 ILE A C 1
ATOM 840 O O . ILE A 1 102 ? 9.298 -5.813 -23.401 1.00 94.50 102 ILE A O 1
ATOM 844 N N . LYS A 1 103 ? 9.781 -7.907 -22.755 1.00 96.62 103 LYS A N 1
ATOM 845 C CA . LYS A 1 103 ? 10.278 -8.324 -24.070 1.00 96.62 103 LYS A CA 1
ATOM 846 C C . LYS A 1 103 ? 9.122 -8.464 -25.066 1.00 96.62 103 LYS A C 1
ATOM 848 O O . LYS A 1 103 ? 7.998 -8.787 -24.687 1.00 96.62 103 LYS A O 1
ATOM 853 N N . GLY A 1 104 ? 9.415 -8.274 -26.353 1.00 97.75 104 GLY A N 1
ATOM 854 C CA . GLY A 1 104 ? 8.450 -8.546 -27.422 1.00 97.75 104 GLY A CA 1
ATOM 855 C C . GLY A 1 104 ? 7.918 -9.981 -27.344 1.00 97.75 104 GLY A C 1
ATOM 856 O O . GLY A 1 104 ? 8.664 -10.901 -27.004 1.00 97.75 104 GLY A O 1
ATOM 857 N N . ASN A 1 105 ? 6.627 -10.165 -27.635 1.00 97.19 105 ASN A N 1
ATOM 858 C CA . ASN A 1 105 ? 5.918 -11.451 -27.542 1.00 97.19 105 ASN A CA 1
ATOM 859 C C . ASN A 1 105 ? 5.992 -12.127 -26.157 1.00 97.19 105 ASN A C 1
ATOM 861 O O . ASN A 1 105 ? 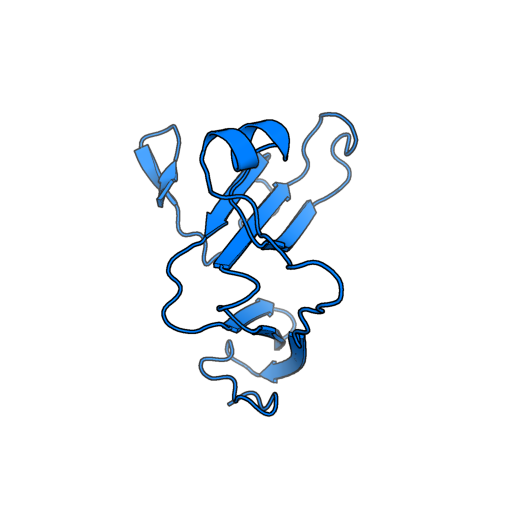5.886 -13.346 -26.060 1.00 97.19 105 ASN A O 1
ATOM 865 N N . SER A 1 106 ? 6.200 -11.352 -25.090 1.00 97.50 106 SER A N 1
ATOM 866 C CA . SER A 1 106 ? 6.219 -11.841 -23.708 1.00 97.50 106 SER A CA 1
ATOM 867 C C . SER A 1 106 ? 5.140 -11.154 -22.872 1.00 97.50 106 SER A C 1
ATOM 869 O O . SER A 1 106 ? 4.636 -10.092 -23.236 1.00 97.50 106 SER A O 1
ATOM 871 N N . SER A 1 107 ? 4.817 -11.740 -21.723 1.00 95.88 107 SER A N 1
ATOM 872 C CA . SER A 1 107 ? 3.891 -11.177 -20.740 1.00 95.88 107 SER A CA 1
ATOM 873 C C . SER A 1 107 ? 4.501 -11.211 -19.344 1.00 95.88 107 SER A C 1
ATOM 875 O O . SER A 1 107 ? 5.263 -12.119 -19.016 1.00 95.88 107 SER A O 1
ATOM 877 N N . VAL A 1 108 ? 4.122 -10.244 -18.511 1.00 95.88 108 VAL A N 1
ATOM 878 C CA . VAL A 1 108 ? 4.351 -10.272 -17.063 1.00 95.88 108 VAL A CA 1
ATOM 879 C C . VAL A 1 108 ? 2.987 -10.368 -16.395 1.00 95.88 108 VAL A C 1
ATOM 881 O O . VAL A 1 108 ? 2.062 -9.646 -16.765 1.00 95.88 108 VAL A O 1
ATOM 884 N N . SER A 1 109 ? 2.855 -11.265 -15.425 1.00 95.62 109 SER A N 1
ATOM 885 C CA . SER A 1 109 ? 1.632 -11.445 -14.645 1.00 95.62 109 SER A CA 1
ATOM 886 C C . SER A 1 109 ? 1.962 -11.356 -13.163 1.00 95.62 109 SER A C 1
ATOM 888 O O . SER A 1 109 ? 3.038 -11.761 -12.729 1.00 95.62 109 SER A O 1
ATOM 890 N N . SER A 1 110 ? 1.037 -10.795 -12.396 1.00 95.00 110 SER A N 1
ATOM 891 C CA . SER A 1 110 ? 1.165 -10.605 -10.957 1.00 95.00 110 SER A CA 1
ATOM 892 C C . SER A 1 110 ? -0.204 -10.746 -10.315 1.00 95.00 110 SER A C 1
ATOM 894 O O . SER A 1 110 ? -1.217 -10.495 -10.968 1.00 95.00 110 SER A O 1
ATOM 896 N N . ASN A 1 111 ? -0.217 -11.105 -9.036 1.00 94.69 111 ASN A N 1
ATOM 897 C CA . ASN A 1 111 ? -1.422 -11.189 -8.230 1.00 94.69 111 ASN A CA 1
ATOM 898 C C . ASN A 1 111 ? -1.320 -10.207 -7.064 1.00 94.69 111 ASN A C 1
ATOM 900 O O . ASN A 1 111 ? -0.246 -10.007 -6.491 1.00 94.69 111 ASN A O 1
ATOM 904 N N . ILE A 1 112 ? -2.459 -9.621 -6.715 1.00 96.88 112 ILE A N 1
ATOM 905 C CA . ILE A 1 112 ? -2.650 -8.871 -5.479 1.00 96.88 112 ILE A CA 1
ATOM 906 C C . ILE A 1 112 ? -3.751 -9.595 -4.721 1.00 96.88 112 ILE A C 1
ATOM 908 O O . ILE A 1 112 ? -4.827 -9.837 -5.270 1.00 96.88 112 ILE A O 1
ATOM 912 N N . ILE A 1 113 ? -3.472 -9.955 -3.475 1.00 97.88 113 ILE A N 1
ATOM 913 C CA . ILE A 1 113 ? -4.426 -10.627 -2.598 1.00 97.88 113 ILE A CA 1
ATOM 914 C C . ILE A 1 113 ? -4.802 -9.636 -1.514 1.00 97.88 113 ILE A C 1
ATOM 916 O O . ILE A 1 113 ? -3.927 -9.062 -0.869 1.00 97.88 113 ILE A O 1
ATOM 920 N N . ALA A 1 114 ? -6.099 -9.432 -1.321 1.00 97.94 114 ALA A N 1
ATOM 921 C CA . ALA A 1 114 ? -6.627 -8.558 -0.289 1.00 97.94 114 ALA A CA 1
ATOM 922 C C . ALA A 1 114 ? -7.658 -9.309 0.549 1.00 97.94 114 ALA A C 1
ATOM 924 O O . ALA A 1 114 ? -8.471 -10.064 0.018 1.00 97.94 114 ALA 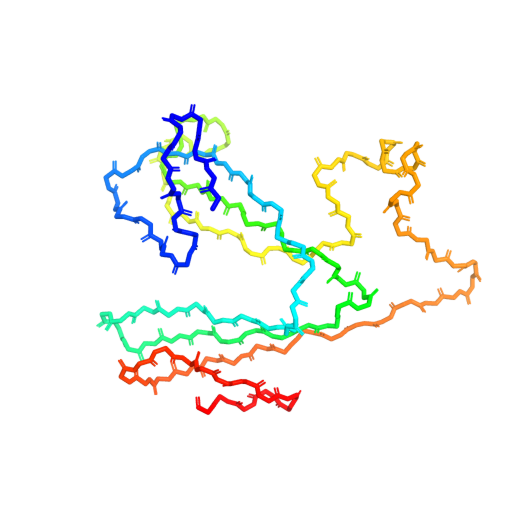A O 1
ATOM 925 N N . SER A 1 115 ? -7.636 -9.103 1.861 1.00 98.44 115 SER A N 1
ATOM 926 C CA . SER A 1 115 ? -8.614 -9.676 2.783 1.00 98.44 115 SER A CA 1
ATOM 927 C C . SER A 1 115 ? -9.047 -8.648 3.808 1.00 98.44 115 SER A C 1
ATOM 929 O O . SER A 1 115 ? -8.218 -7.968 4.412 1.00 98.44 115 SER A O 1
ATOM 931 N N . VAL A 1 116 ? -10.359 -8.544 3.998 1.00 98.06 116 VAL A N 1
ATOM 932 C CA . VAL A 1 116 ? -10.955 -7.767 5.084 1.00 98.06 116 VAL A CA 1
ATOM 933 C C . VAL A 1 116 ? -10.983 -8.642 6.331 1.00 98.06 116 VAL A C 1
ATOM 935 O O . VAL A 1 116 ? -11.259 -9.838 6.241 1.00 98.06 116 VAL A O 1
ATOM 938 N N . TYR A 1 117 ? -10.696 -8.058 7.488 1.00 97.81 117 TYR A N 1
ATOM 939 C CA . TYR A 1 117 ? -10.743 -8.752 8.767 1.00 97.81 117 TYR A CA 1
ATOM 940 C C . TYR A 1 117 ? -11.398 -7.894 9.846 1.00 97.81 117 TYR A C 1
ATOM 942 O O . TYR A 1 117 ? -11.318 -6.665 9.815 1.00 97.81 117 TYR A O 1
ATOM 950 N N . GLU A 1 118 ? -11.995 -8.570 10.823 1.00 97.81 118 GLU A N 1
ATOM 951 C CA . GLU A 1 118 ? -12.539 -7.981 12.045 1.00 97.81 118 GLU A CA 1
ATOM 952 C C . GLU A 1 118 ? -11.763 -8.529 13.248 1.00 97.81 118 GLU A C 1
ATOM 954 O O . GLU A 1 118 ? -11.766 -9.737 13.487 1.00 97.81 118 GLU A O 1
ATOM 959 N N . LYS A 1 119 ? -11.043 -7.661 13.966 1.00 94.50 119 LYS A N 1
ATOM 960 C CA . LYS A 1 119 ? -10.194 -8.011 15.120 1.00 94.50 119 LYS A CA 1
ATOM 961 C C . LYS A 1 119 ? -10.080 -6.818 16.068 1.00 94.50 119 LYS A C 1
ATOM 963 O O . LYS A 1 119 ? -10.209 -5.679 15.639 1.00 94.50 119 LYS A O 1
ATOM 968 N N . GLU A 1 120 ? -9.786 -7.080 17.342 1.00 96.44 120 GLU A N 1
ATOM 969 C CA . GLU A 1 120 ? -9.502 -6.033 18.343 1.00 96.44 120 GLU A CA 1
ATOM 970 C C . GLU A 1 120 ? -8.218 -5.249 18.024 1.00 96.44 120 GLU A C 1
ATOM 972 O O . GLU A 1 120 ? -8.093 -4.067 18.352 1.00 96.44 120 GLU A O 1
ATOM 977 N N . GLU A 1 121 ? -7.278 -5.888 17.329 1.00 95.88 121 GLU A N 1
ATOM 978 C CA . GLU A 1 121 ? -5.963 -5.343 17.012 1.00 95.88 121 GLU A CA 1
ATOM 979 C C . GLU A 1 121 ? -5.651 -5.449 15.514 1.00 95.88 121 GLU A C 1
ATOM 981 O O . GLU A 1 121 ? -6.282 -6.195 14.759 1.00 95.88 121 GLU A O 1
ATOM 986 N N . GLN A 1 122 ? -4.661 -4.671 15.076 1.00 96.12 122 GLN A N 1
ATOM 987 C CA . GLN A 1 122 ? -4.170 -4.708 13.705 1.00 96.12 122 GLN A CA 1
ATOM 988 C C . GLN A 1 122 ? -3.527 -6.066 13.395 1.00 96.12 122 GLN A C 1
ATOM 990 O O . GLN A 1 122 ? -2.815 -6.627 14.224 1.00 96.12 122 GLN A O 1
ATOM 995 N N . ALA A 1 123 ? -3.738 -6.564 12.173 1.00 95.81 123 ALA A N 1
ATOM 996 C CA . ALA A 1 123 ? -3.079 -7.770 11.692 1.00 95.81 123 ALA A CA 1
ATOM 997 C C . ALA A 1 123 ? -1.555 -7.617 11.744 1.00 95.81 123 ALA A C 1
ATOM 999 O O . ALA A 1 123 ? -1.012 -6.657 11.185 1.00 95.81 123 ALA A O 1
ATOM 1000 N N . ASN A 1 124 ? -0.891 -8.581 12.377 1.00 94.88 124 ASN A N 1
ATOM 1001 C CA . ASN A 1 124 ? 0.567 -8.650 12.478 1.00 94.88 124 ASN A CA 1
ATOM 1002 C C . ASN A 1 124 ? 1.177 -9.690 11.521 1.00 94.88 124 ASN A C 1
ATOM 1004 O O . ASN A 1 124 ? 2.381 -9.656 11.280 1.00 94.88 124 ASN A O 1
ATOM 1008 N N . GLU A 1 125 ? 0.348 -10.547 10.923 1.00 95.81 125 GLU A N 1
ATOM 1009 C CA . GLU A 1 125 ? 0.747 -11.544 9.937 1.00 95.81 125 GLU A CA 1
ATOM 1010 C C . GLU A 1 125 ? -0.355 -11.717 8.876 1.00 95.81 125 GLU A C 1
ATOM 1012 O O . GLU A 1 125 ? -1.557 -11.684 9.163 1.00 95.81 125 GLU A O 1
ATOM 1017 N N . PHE A 1 126 ? 0.064 -11.916 7.625 1.00 97.25 126 PHE A N 1
ATOM 1018 C CA . PHE A 1 126 ? -0.822 -12.186 6.497 1.00 97.25 126 PHE A CA 1
ATOM 1019 C C . PHE A 1 126 ? -0.191 -13.229 5.576 1.00 97.25 126 PHE A C 1
ATOM 1021 O O . PHE A 1 126 ? 0.876 -12.979 5.014 1.00 97.25 126 PHE A O 1
ATOM 1028 N N . SER A 1 127 ? -0.812 -14.400 5.437 1.00 95.62 127 SER A N 1
ATOM 1029 C CA . SER A 1 127 ? -0.224 -15.520 4.689 1.00 95.62 127 SER A CA 1
ATOM 1030 C C . SER A 1 127 ? -0.235 -15.299 3.171 1.00 95.62 127 SER A C 1
ATOM 1032 O O . SER A 1 127 ? -0.895 -14.390 2.660 1.00 95.62 127 SER A O 1
ATOM 1034 N N . GLU A 1 128 ? 0.497 -16.135 2.431 1.00 93.81 128 GLU A N 1
ATOM 1035 C CA . GLU A 1 128 ? 0.498 -16.108 0.961 1.00 93.81 128 GLU A CA 1
ATOM 1036 C C . GLU A 1 128 ? -0.867 -16.478 0.363 1.00 93.81 128 GLU A C 1
ATOM 1038 O O . GLU A 1 128 ? -1.227 -15.994 -0.705 1.00 93.81 128 GLU A O 1
ATOM 1043 N N . GLU A 1 129 ? -1.667 -17.265 1.080 1.00 94.88 129 GLU A N 1
ATOM 1044 C CA . GLU A 1 129 ? -3.027 -17.658 0.700 1.00 94.88 129 GLU A CA 1
ATOM 1045 C C . GLU A 1 129 ? -4.083 -16.604 1.066 1.00 94.88 129 GLU A C 1
ATOM 1047 O O . GLU A 1 129 ? -5.270 -16.804 0.809 1.00 94.88 129 GLU A O 1
ATOM 1052 N N . GLY A 1 130 ? -3.678 -15.486 1.675 1.00 95.00 130 GLY A N 1
ATOM 1053 C CA . GLY A 1 130 ? -4.591 -14.421 2.077 1.00 95.00 130 GLY A CA 1
ATOM 1054 C C . GLY A 1 130 ? -5.275 -14.651 3.425 1.00 95.00 130 GLY A C 1
ATOM 1055 O O . GLY A 1 130 ? -6.378 -14.158 3.645 1.00 95.00 130 GLY A O 1
ATOM 1056 N N . VAL A 1 131 ? -4.655 -15.389 4.350 1.00 96.62 131 VAL A N 1
ATOM 1057 C CA . VAL A 1 131 ? -5.211 -15.585 5.698 1.00 96.62 131 VAL A CA 1
ATOM 1058 C C . VAL A 1 131 ? -4.606 -14.579 6.674 1.00 96.62 131 VAL A C 1
ATOM 1060 O O . VAL A 1 131 ? -3.387 -14.491 6.810 1.00 96.62 131 VAL A O 1
ATOM 1063 N N . VAL A 1 132 ? -5.462 -13.840 7.383 1.00 96.31 132 VAL A N 1
ATOM 1064 C CA . VAL A 1 132 ? -5.058 -12.863 8.408 1.00 96.31 132 VAL A CA 1
ATOM 1065 C C . VAL A 1 132 ? -4.905 -13.549 9.768 1.00 96.31 132 VAL A C 1
ATOM 1067 O O . VAL A 1 132 ? -5.886 -14.070 10.307 1.00 96.31 132 VAL A O 1
ATOM 1070 N N . ARG A 1 133 ? -3.709 -13.505 10.362 1.00 87.81 133 ARG A N 1
ATOM 1071 C CA . ARG A 1 133 ? -3.411 -14.107 11.678 1.00 87.81 133 ARG A CA 1
ATOM 1072 C C . ARG A 1 133 ? -3.267 -13.072 12.787 1.00 87.81 133 ARG A C 1
ATOM 1074 O O . ARG A 1 133 ? -3.156 -11.872 12.447 1.00 87.81 133 ARG A O 1
#

Mean predicted aligned error: 4.45 Å

Radius of gyration: 17.09 Å; Cα contacts (8 Å, |Δi|>4): 220; chains: 1; bounding box: 32×41×46 Å

Foldseek 3Di:
DADPVRDDDDPLDDDDLVDADWDKDKDFPDPAQKDKDADLVQQKIKIKGKDCVQQGIWIWTFGRQHCDPPRNRPDGDIGGDRHQAPDDDPVVCVVVVSDDDDDPPGDDDMDMAMDMDGHNDIFPDADPVGDTD

Solvent-accessible surface area (backbone atoms only — not comparable to full-atom values): 8304 Å² total; per-residue (Å²): 93,69,44,101,84,72,43,80,48,69,81,92,54,84,75,67,90,86,56,74,42,72,55,71,44,78,49,58,87,64,94,57,56,56,52,66,52,65,40,76,93,76,26,38,32,39,38,40,35,48,48,51,92,64,38,50,23,36,40,41,36,38,33,29,39,33,67,50,89,96,49,60,45,74,47,76,51,73,42,81,39,81,24,60,54,75,102,58,56,69,70,56,23,54,76,67,72,47,53,80,83,79,60,86,100,59,86,87,87,82,62,74,45,72,36,77,48,78,43,93,63,73,67,84,43,70,48,96,90,53,49,79,88

Sequence (133 aa):
MTSEKGEVLNLSLIPNKNVRLLDVYFISDMLEPWYSLYNPNLKVGIAVRWNPDVFKHIWFWRNFWSSGYPWYGRLWNIGLEFCTSIGLGLADQVKNCTAATIKGNSSVSSNIIASVYEKEEQANEFSEEGVVR

pLDDT: mean 92.29, std 7.51, range [59.16, 98.44]

Secondary structure (DSSP, 8-state):
-B-TTS-B--TTSPPPTT--EEEEEEE---SSSEEEEEETTTTEEEEEEE-TTT--EEEEEEEES--STTTTT--EEEEEEEESS-S--HHHHHHTT-S----TT------EEEEEEE-SS--S-B-TTS-B-

Nearest PDB structures (foldseek):
  3ty1-assembly1_C  TM=6.941E-01  e=5.960E-01  Klebsiella pneumoniae subsp. pneumoniae MGH 78578
  2f24-assembly1_A  TM=1.846E-01  e=3.279E+00  Homo sapiens